Protein AF-A0A810L790-F1 (afdb_monomer_lite)

Foldseek 3Di:
DKAFAALVVVVVVVVVCVVVDVQWDWDDPDSGMIDTHGPPDALLVVVVVVCVVLVHPLLQDEDEDAELSCLSVQQNHNFREYAQPGDVNSVVSGPYYAYHPVCRVVRVVVVVVVVVVVPPDDDDRDPPPPPDDDDDPPDDCPPDDDDDDDDDDDDDDDDDDDDD

Radius of gyration: 26.08 Å; chains: 1; bounding box: 38×59×83 Å

InterPro domains:
  IPR006379 HAD-superfamily hydrolase, subfamily IIB [TIGR01484] (17-83)
  IPR023214 HAD superfamily [G3DSA:3.40.50.1000] (4-118)
  IPR036412 HAD-like superfamily [SSF56784] (9-99)

Organism: NCBI:txid390989

Sequence (164 aa):
MLVATSPAELTGLERRVSDIDRTVGLVRSEPTYLEVLPAGVDKGSALRHLADRCGVPLARVAAIGDNPNDVPLLRAAGLGAAVGDGDPAAQRAADVVVGPCGTAIAELVALLLAERSAGTVDPPVDDATATGGRPVDNATATGGRPVNGATASGGPAPGRPPRR

Secondary structure (DSSP, 8-state):
-EEE--HHHHHHHHHHHHHH-SSEEEEEEETTEEEEEETT-SHHHHHHHHHHHTT--GGG-EEEE-SGGGHHHHTTSSEEEE-TTS-HHHHTTSSEE-S-TTTHHHHHHHHHHHHHHTT-SPPPPPGGG--------------PPP--------------PPP-

pLDDT: mean 79.71, std 23.41, range [32.0, 98.56]

Structure (mmCIF, N/CA/C/O backbone):
data_AF-A0A810L790-F1
#
_entry.id   AF-A0A810L790-F1
#
loop_
_atom_site.group_PDB
_atom_site.id
_atom_site.type_symbol
_atom_site.label_atom_id
_atom_site.label_alt_id
_atom_site.label_comp_id
_atom_site.label_asym_id
_atom_site.label_entity_id
_atom_site.label_seq_id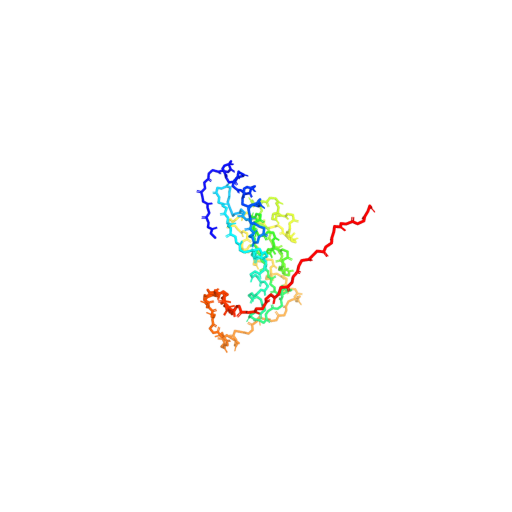
_atom_site.pdbx_PDB_ins_code
_atom_site.Cartn_x
_atom_site.Cartn_y
_atom_site.Cartn_z
_atom_site.occupancy
_atom_site.B_iso_or_equiv
_atom_site.auth_seq_id
_atom_site.auth_comp_id
_atom_site.auth_asym_id
_atom_site.auth_atom_id
_atom_site.pdbx_PDB_model_num
ATOM 1 N N . MET A 1 1 ? 8.859 -14.455 -7.878 1.00 87.94 1 MET A N 1
ATOM 2 C CA . MET A 1 1 ? 10.318 -14.551 -8.117 1.00 87.94 1 MET A CA 1
ATOM 3 C C . MET A 1 1 ? 10.921 -13.177 -7.896 1.00 87.94 1 MET A C 1
ATOM 5 O O . MET A 1 1 ? 10.323 -12.216 -8.354 1.00 87.94 1 MET A O 1
ATOM 9 N N . LEU A 1 2 ? 12.058 -13.079 -7.207 1.00 91.88 2 LEU A N 1
ATOM 10 C CA . LEU A 1 2 ? 12.795 -11.823 -7.034 1.00 91.88 2 LEU A CA 1
ATOM 11 C C . LEU A 1 2 ? 13.988 -11.794 -7.998 1.00 91.88 2 LEU A C 1
ATOM 13 O O . LEU A 1 2 ? 14.690 -12.797 -8.128 1.00 91.88 2 LEU A O 1
ATOM 17 N N . VAL A 1 3 ? 14.218 -10.656 -8.648 1.00 93.50 3 VAL A N 1
ATOM 18 C CA . VAL A 1 3 ? 15.399 -10.383 -9.474 1.00 93.50 3 VAL A CA 1
ATOM 19 C C . VAL A 1 3 ? 16.087 -9.135 -8.934 1.00 93.50 3 VAL A C 1
ATOM 21 O O . VAL A 1 3 ? 15.469 -8.077 -8.859 1.00 93.50 3 VAL A O 1
ATOM 24 N N . ALA A 1 4 ? 17.365 -9.260 -8.579 1.00 95.44 4 ALA A N 1
ATOM 25 C CA . ALA A 1 4 ? 18.190 -8.166 -8.079 1.00 95.44 4 ALA A CA 1
ATOM 26 C C . ALA A 1 4 ? 19.311 -7.858 -9.081 1.00 95.44 4 ALA A C 1
ATOM 28 O O . ALA A 1 4 ? 20.166 -8.712 -9.311 1.00 95.44 4 ALA A O 1
ATOM 29 N N . THR A 1 5 ? 19.295 -6.674 -9.700 1.00 93.69 5 THR A N 1
ATOM 30 C CA . THR A 1 5 ? 20.353 -6.209 -10.621 1.00 93.69 5 THR A CA 1
ATOM 31 C C . THR A 1 5 ? 20.286 -4.684 -10.813 1.00 93.69 5 THR A C 1
ATOM 33 O O . THR A 1 5 ? 19.580 -3.996 -10.074 1.00 93.69 5 THR A O 1
ATOM 36 N N . SER A 1 6 ? 21.025 -4.107 -11.767 1.00 94.06 6 SER A N 1
ATOM 37 C CA . SER A 1 6 ? 21.008 -2.655 -11.981 1.00 94.06 6 SER A CA 1
ATOM 38 C C . SER A 1 6 ? 19.630 -2.123 -12.437 1.00 94.06 6 SER A C 1
ATOM 40 O O . SER A 1 6 ? 18.897 -2.814 -13.156 1.00 94.06 6 SER A O 1
ATOM 42 N N . PRO A 1 7 ? 19.272 -0.860 -12.113 1.00 91.62 7 PRO A N 1
ATOM 43 C CA . PRO A 1 7 ? 17.988 -0.277 -12.519 1.00 91.62 7 PRO A CA 1
ATOM 44 C C . PRO A 1 7 ? 17.774 -0.258 -14.044 1.00 91.62 7 PRO A C 1
ATOM 46 O O . PRO A 1 7 ? 16.644 -0.411 -14.519 1.00 91.62 7 PRO A O 1
ATOM 49 N N . ALA A 1 8 ? 18.858 -0.108 -14.815 1.00 91.69 8 ALA A N 1
ATOM 50 C CA . ALA A 1 8 ? 18.839 -0.092 -16.277 1.00 91.69 8 ALA A CA 1
ATOM 51 C C . ALA A 1 8 ? 18.509 -1.475 -16.864 1.00 91.69 8 ALA A C 1
ATOM 53 O O . ALA A 1 8 ? 17.670 -1.584 -17.760 1.00 91.69 8 ALA A O 1
ATOM 54 N N . GLU A 1 9 ? 19.115 -2.537 -16.327 1.00 93.62 9 GLU A N 1
ATOM 55 C CA . GLU A 1 9 ? 18.816 -3.914 -16.731 1.00 93.62 9 GLU A CA 1
ATOM 56 C C . GLU A 1 9 ? 17.399 -4.321 -16.340 1.00 93.62 9 GLU A C 1
ATOM 58 O O . GLU A 1 9 ? 16.702 -4.912 -17.163 1.00 93.62 9 GLU A O 1
ATOM 63 N N . LEU A 1 10 ? 16.933 -3.949 -15.140 1.00 92.56 10 LEU A N 1
ATOM 64 C CA . LEU A 1 10 ? 15.550 -4.200 -14.730 1.00 92.56 10 LEU A CA 1
ATOM 65 C C . LEU A 1 10 ? 14.545 -3.501 -15.651 1.00 92.56 10 LEU A C 1
ATOM 67 O O . LEU A 1 10 ? 13.593 -4.136 -16.089 1.00 92.56 10 LEU A O 1
ATOM 71 N N . THR A 1 11 ? 14.815 -2.259 -16.059 1.00 90.38 11 THR A N 1
ATOM 72 C CA . THR A 1 11 ? 13.992 -1.542 -17.056 1.00 90.38 11 THR A CA 1
ATOM 73 C C . THR A 1 11 ? 13.948 -2.273 -18.408 1.00 90.38 11 THR A C 1
ATOM 75 O O . THR A 1 11 ? 12.949 -2.240 -19.131 1.00 90.38 11 THR A O 1
ATOM 78 N N . GLY A 1 12 ? 15.041 -2.945 -18.781 1.00 91.56 12 GLY A N 1
ATOM 79 C CA . GLY A 1 12 ? 15.090 -3.823 -19.949 1.00 91.56 12 GLY A CA 1
ATOM 80 C C . GLY A 1 12 ? 14.316 -5.130 -19.752 1.00 91.56 12 GLY A C 1
ATOM 81 O O . GLY A 1 12 ? 13.639 -5.585 -20.675 1.00 91.56 12 GLY A O 1
ATOM 82 N N . LEU A 1 13 ? 14.400 -5.721 -18.560 1.00 91.75 13 LEU A N 1
ATOM 83 C CA . LEU A 1 13 ? 13.735 -6.967 -18.196 1.00 91.75 13 LEU A CA 1
ATOM 84 C C . LEU A 1 13 ? 12.214 -6.801 -18.109 1.00 91.75 13 LEU A C 1
ATOM 86 O O . LEU A 1 13 ? 11.500 -7.637 -18.647 1.00 91.75 13 LEU A O 1
ATOM 90 N N . GLU A 1 14 ? 11.718 -5.711 -17.520 1.00 90.75 14 GLU A N 1
ATOM 91 C CA . GLU A 1 14 ? 10.283 -5.433 -17.369 1.00 90.75 14 GLU A CA 1
ATOM 92 C C . GLU A 1 14 ? 9.552 -5.418 -18.712 1.00 90.75 14 GLU A C 1
ATOM 94 O O . GLU A 1 14 ? 8.517 -6.071 -18.862 1.00 90.75 14 GLU A O 1
ATOM 99 N N . ARG A 1 15 ? 10.128 -4.747 -19.721 1.00 88.88 15 ARG A N 1
ATOM 100 C CA . ARG A 1 15 ? 9.605 -4.769 -21.096 1.00 88.88 15 ARG A CA 1
ATOM 101 C C . ARG A 1 15 ? 9.564 -6.194 -21.645 1.00 88.88 15 ARG A C 1
ATOM 103 O O . ARG A 1 15 ? 8.511 -6.664 -22.056 1.00 88.88 15 ARG A O 1
ATOM 110 N N . ARG A 1 16 ? 10.693 -6.908 -21.573 1.00 91.94 16 ARG A N 1
ATOM 111 C CA . ARG A 1 16 ? 10.819 -8.272 -22.113 1.00 91.94 16 ARG A CA 1
ATOM 112 C C . ARG A 1 16 ? 9.863 -9.265 -21.455 1.00 91.94 16 ARG A C 1
ATOM 114 O O . ARG A 1 16 ? 9.310 -10.101 -22.157 1.00 91.94 16 ARG A O 1
ATOM 121 N N . VAL A 1 17 ? 9.665 -9.190 -20.139 1.00 90.25 17 VAL A N 1
ATOM 122 C CA . VAL A 1 17 ? 8.713 -10.061 -19.434 1.00 90.25 17 VAL A CA 1
ATOM 123 C C . VAL A 1 17 ? 7.281 -9.712 -19.841 1.00 90.25 17 VAL A C 1
ATOM 125 O O . VAL A 1 17 ? 6.544 -10.618 -20.208 1.00 90.25 17 VAL A O 1
ATOM 128 N N . SER A 1 18 ? 6.925 -8.423 -19.902 1.00 86.06 18 SER A N 1
ATOM 129 C CA . SER A 1 18 ? 5.590 -7.961 -20.330 1.00 86.06 18 SER A CA 1
ATOM 130 C C . SER A 1 18 ? 5.224 -8.356 -21.771 1.00 86.06 18 SER A C 1
ATOM 132 O O . SER A 1 18 ? 4.043 -8.511 -22.094 1.00 86.06 18 SER A O 1
ATOM 134 N N . ASP A 1 19 ? 6.224 -8.509 -22.645 1.00 88.69 19 ASP A N 1
ATOM 135 C CA . ASP A 1 19 ? 6.046 -8.974 -24.025 1.00 88.69 19 ASP A CA 1
ATOM 136 C C . ASP A 1 19 ? 5.891 -10.503 -24.130 1.00 88.69 19 ASP A C 1
ATOM 138 O O . ASP A 1 19 ? 5.208 -10.983 -25.036 1.00 88.69 19 ASP A O 1
ATOM 142 N N . ILE A 1 20 ? 6.507 -11.265 -23.217 1.00 89.75 20 ILE A N 1
ATOM 143 C CA . ILE A 1 20 ? 6.508 -12.739 -23.212 1.00 89.75 20 ILE A CA 1
ATOM 144 C C . ILE A 1 20 ? 5.300 -13.306 -22.458 1.00 89.75 20 ILE A C 1
ATOM 146 O O . ILE A 1 20 ? 4.654 -14.230 -22.948 1.00 89.75 20 ILE A O 1
ATOM 150 N N . ASP A 1 21 ? 5.001 -12.774 -21.272 1.00 86.00 21 ASP A N 1
ATOM 151 C CA . ASP A 1 21 ? 3.967 -13.290 -20.381 1.00 86.00 21 ASP A CA 1
ATOM 152 C C . ASP A 1 21 ? 3.169 -12.143 -19.743 1.00 86.00 21 ASP A C 1
ATOM 154 O O . ASP A 1 21 ? 3.682 -11.333 -18.973 1.00 86.00 21 ASP A O 1
ATOM 158 N N . ARG A 1 22 ? 1.875 -12.088 -20.069 1.00 83.62 22 ARG A N 1
ATOM 159 C CA . ARG A 1 22 ? 0.919 -11.097 -19.546 1.00 83.62 22 ARG A CA 1
ATOM 160 C C . ARG A 1 22 ? 0.138 -11.608 -18.331 1.00 83.62 22 ARG A C 1
ATOM 162 O O . ARG A 1 22 ? -0.760 -10.921 -17.855 1.00 83.62 22 ARG A O 1
ATOM 169 N N . THR A 1 23 ? 0.451 -12.812 -17.850 1.00 88.19 23 THR A N 1
ATOM 170 C CA . THR A 1 23 ? -0.159 -13.440 -16.667 1.00 88.19 23 THR A CA 1
ATOM 171 C C . THR A 1 23 ? 0.636 -13.198 -15.382 1.00 88.19 23 THR A C 1
ATOM 173 O O . THR A 1 23 ? 0.232 -13.662 -14.315 1.00 88.19 23 THR A O 1
ATOM 176 N N . VAL A 1 24 ? 1.717 -12.411 -15.455 1.00 90.56 24 VAL A N 1
ATOM 177 C CA . VAL A 1 24 ? 2.509 -11.965 -14.303 1.00 90.56 24 VAL A CA 1
ATOM 178 C C . VAL A 1 24 ? 2.355 -10.465 -14.036 1.00 90.56 24 VAL A C 1
ATOM 180 O O . VAL A 1 24 ? 2.248 -9.654 -14.954 1.00 90.56 24 VAL A O 1
ATOM 183 N N . GLY A 1 25 ? 2.354 -10.096 -12.757 1.00 88.81 25 GLY A N 1
ATOM 184 C CA . GLY A 1 25 ? 2.544 -8.731 -12.279 1.00 88.81 25 GLY A CA 1
ATOM 185 C C . GLY A 1 25 ? 4.028 -8.438 -12.052 1.00 88.81 25 GLY A C 1
ATOM 186 O O . GLY A 1 25 ? 4.781 -9.311 -11.617 1.00 88.81 25 GLY A O 1
ATOM 187 N N . LEU A 1 26 ? 4.435 -7.202 -12.338 1.00 91.00 26 LEU A N 1
ATOM 188 C CA . LEU A 1 26 ? 5.799 -6.707 -12.160 1.00 91.00 26 LEU A CA 1
ATOM 189 C C . LEU A 1 26 ? 5.788 -5.556 -11.157 1.00 91.00 26 LEU A C 1
ATOM 191 O O . LEU A 1 26 ? 5.059 -4.583 -11.343 1.00 91.00 26 LEU A O 1
ATOM 195 N N . VAL A 1 27 ? 6.573 -5.684 -10.089 1.00 89.94 27 VAL A N 1
ATOM 196 C CA . VAL A 1 27 ? 6.554 -4.761 -8.949 1.00 89.94 27 VAL A CA 1
ATOM 197 C C . VAL A 1 27 ? 7.981 -4.391 -8.553 1.00 89.94 27 VAL A C 1
ATOM 199 O O . VAL A 1 27 ? 8.824 -5.264 -8.361 1.00 89.94 27 VAL A O 1
ATOM 202 N N . ARG A 1 28 ? 8.260 -3.093 -8.399 1.00 88.25 28 ARG A N 1
ATOM 203 C CA . ARG A 1 28 ? 9.507 -2.601 -7.796 1.00 88.25 28 ARG A CA 1
ATOM 204 C C . ARG A 1 28 ? 9.315 -2.440 -6.292 1.00 88.25 28 ARG A C 1
ATOM 206 O O . ARG A 1 28 ? 8.460 -1.664 -5.873 1.00 88.25 28 ARG A O 1
ATOM 213 N N . SER A 1 29 ? 10.105 -3.163 -5.507 1.00 86.06 29 SER A N 1
ATOM 214 C CA . SER A 1 29 ? 10.267 -2.933 -4.064 1.00 86.06 29 SER A CA 1
ATOM 215 C C . SER A 1 29 ? 11.443 -2.016 -3.746 1.00 86.06 29 SER A C 1
ATOM 217 O O . SER A 1 29 ? 11.385 -1.307 -2.757 1.00 86.06 29 SER A O 1
ATOM 219 N N . GLU A 1 30 ? 12.471 -2.010 -4.595 1.00 87.62 30 GLU A N 1
ATOM 220 C CA . GLU A 1 30 ? 13.662 -1.162 -4.486 1.00 87.62 30 GLU A CA 1
ATOM 221 C C . GLU A 1 30 ? 14.127 -0.751 -5.895 1.00 87.62 30 GLU A C 1
ATOM 223 O O . GLU A 1 30 ? 13.796 -1.434 -6.875 1.00 87.62 30 GLU A O 1
ATOM 228 N N . PRO A 1 31 ? 14.965 0.293 -6.055 1.00 86.56 31 PRO A N 1
ATOM 229 C CA . PRO A 1 31 ? 15.528 0.672 -7.355 1.00 86.56 31 PRO A CA 1
ATOM 230 C C . PRO A 1 31 ? 16.249 -0.477 -8.083 1.00 86.56 31 PRO A C 1
ATOM 232 O O . PRO A 1 31 ? 16.260 -0.524 -9.317 1.00 86.56 31 PRO A O 1
ATOM 235 N N . THR A 1 32 ? 16.829 -1.413 -7.327 1.00 92.62 32 THR A N 1
ATOM 236 C CA . THR A 1 32 ? 17.582 -2.579 -7.816 1.00 92.62 32 THR A CA 1
ATOM 237 C C . THR A 1 32 ? 16.818 -3.903 -7.753 1.00 92.62 32 THR A C 1
ATOM 239 O O . THR A 1 32 ? 17.360 -4.912 -8.208 1.00 92.62 32 THR A O 1
ATOM 242 N N . TYR A 1 33 ? 15.585 -3.934 -7.227 1.00 93.56 33 TYR A N 1
ATOM 243 C CA . TYR A 1 33 ? 14.786 -5.158 -7.073 1.00 93.56 33 TYR A CA 1
ATOM 244 C C . TYR A 1 33 ? 13.515 -5.132 -7.926 1.00 93.56 33 TYR A C 1
ATOM 246 O O . TYR A 1 33 ? 12.747 -4.170 -7.916 1.00 93.56 33 TYR A O 1
ATOM 254 N N . LEU A 1 34 ? 13.274 -6.236 -8.633 1.00 91.94 34 LEU A N 1
ATOM 255 C CA . LEU A 1 34 ? 12.047 -6.509 -9.373 1.00 91.94 34 LEU A CA 1
ATOM 256 C C . LEU A 1 34 ? 11.421 -7.811 -8.879 1.00 91.94 34 LEU A C 1
ATOM 258 O O . LEU A 1 34 ? 12.023 -8.884 -8.958 1.00 91.94 34 LEU A O 1
ATOM 262 N N . GLU A 1 35 ? 10.183 -7.720 -8.423 1.00 91.00 35 GLU A N 1
ATOM 263 C CA . GLU A 1 35 ? 9.344 -8.854 -8.075 1.00 91.00 35 GLU A CA 1
ATOM 264 C C . GLU A 1 35 ? 8.441 -9.217 -9.253 1.00 91.00 35 GLU A C 1
ATOM 266 O O . GLU A 1 35 ? 7.691 -8.391 -9.774 1.00 91.00 35 GLU A O 1
ATOM 271 N N . VAL A 1 36 ? 8.513 -10.483 -9.659 1.00 91.50 36 VAL A N 1
ATOM 272 C CA . VAL A 1 36 ? 7.604 -11.114 -10.618 1.00 91.50 36 VAL A CA 1
ATOM 273 C C . VAL A 1 36 ? 6.611 -11.960 -9.827 1.00 91.50 36 VAL A C 1
ATOM 275 O O . VAL A 1 36 ? 6.992 -12.968 -9.216 1.00 91.50 36 VAL A O 1
ATOM 278 N N . LEU A 1 37 ? 5.353 -11.535 -9.814 1.00 91.38 37 LEU A N 1
ATOM 279 C CA . LEU A 1 37 ? 4.238 -12.136 -9.076 1.00 91.38 37 LEU A CA 1
ATOM 280 C C . LEU A 1 37 ? 3.174 -12.646 -10.065 1.00 91.38 37 LEU A C 1
ATOM 282 O O . LEU A 1 37 ? 3.203 -12.251 -11.228 1.00 91.38 37 LEU A O 1
ATOM 286 N N . PRO A 1 38 ? 2.214 -13.498 -9.668 1.00 90.50 38 PRO A N 1
ATOM 287 C CA . PRO A 1 38 ? 1.034 -13.757 -10.496 1.00 90.50 38 PRO A CA 1
ATOM 288 C C . PRO A 1 38 ? 0.241 -12.461 -10.742 1.00 90.50 38 PRO A C 1
ATOM 290 O O . PRO A 1 38 ? 0.196 -11.582 -9.879 1.00 90.50 38 PRO A O 1
ATOM 293 N N . ALA A 1 39 ? -0.393 -12.319 -11.907 1.00 87.38 39 ALA A N 1
ATOM 294 C CA . ALA A 1 39 ? -1.208 -11.144 -12.212 1.00 87.38 39 ALA A CA 1
ATOM 295 C C . ALA A 1 39 ? -2.340 -10.959 -11.184 1.00 87.38 39 ALA A C 1
ATOM 297 O O . ALA A 1 39 ? -3.010 -11.913 -10.791 1.00 87.38 39 ALA A O 1
ATOM 298 N N . GLY A 1 40 ? -2.549 -9.712 -10.754 1.00 85.06 40 GLY A N 1
ATOM 299 C CA . GLY A 1 40 ? -3.530 -9.358 -9.722 1.00 85.06 40 GLY A CA 1
ATOM 300 C C . GLY A 1 40 ? -3.073 -9.585 -8.275 1.00 85.06 40 GLY A C 1
ATOM 301 O O . GLY A 1 40 ? -3.843 -9.284 -7.365 1.00 85.06 40 GLY A O 1
ATOM 302 N N . VAL A 1 41 ? -1.848 -10.078 -8.045 1.00 90.81 41 VAL A N 1
ATOM 303 C CA . VAL A 1 41 ? -1.260 -10.204 -6.702 1.00 90.81 41 VAL A CA 1
ATOM 304 C C . VAL A 1 41 ? -0.404 -8.978 -6.383 1.00 90.81 41 VAL A C 1
ATOM 306 O O . VAL A 1 41 ? 0.638 -8.750 -6.990 1.00 90.81 41 VAL A O 1
ATOM 309 N N . ASP A 1 42 ? -0.848 -8.211 -5.391 1.00 93.31 42 ASP A N 1
ATOM 310 C CA . ASP A 1 42 ? -0.151 -7.064 -4.795 1.00 93.31 42 ASP A CA 1
ATOM 311 C C . ASP A 1 42 ? -0.399 -6.973 -3.269 1.00 93.31 42 ASP A C 1
ATOM 313 O O . ASP A 1 42 ? -1.226 -7.710 -2.715 1.00 93.31 42 ASP A O 1
ATOM 317 N N . LYS A 1 43 ? 0.294 -6.058 -2.570 1.00 95.25 43 LYS A N 1
ATOM 318 C CA . LYS A 1 43 ? 0.147 -5.867 -1.111 1.00 95.25 43 LYS A CA 1
ATOM 319 C C . LYS A 1 43 ? -1.294 -5.514 -0.690 1.00 95.25 43 LYS A C 1
ATOM 321 O O . LYS A 1 43 ? -1.733 -5.922 0.382 1.00 95.25 43 LYS A O 1
ATOM 326 N N . GLY A 1 44 ? -2.060 -4.825 -1.538 1.00 96.81 44 GLY A N 1
ATOM 327 C CA . GLY A 1 44 ? -3.472 -4.515 -1.301 1.00 96.81 44 GLY A CA 1
ATOM 328 C C . GLY A 1 44 ? -4.376 -5.741 -1.425 1.00 96.81 44 GLY A C 1
ATOM 329 O O . GLY A 1 44 ? -5.253 -5.947 -0.593 1.00 96.81 44 GLY A O 1
ATOM 330 N N . SER A 1 45 ? -4.141 -6.604 -2.416 1.00 96.19 45 SER A N 1
ATOM 331 C CA . SER A 1 45 ? -4.829 -7.896 -2.555 1.00 96.19 45 SER A CA 1
ATOM 332 C C . SER A 1 45 ? -4.581 -8.801 -1.342 1.00 96.19 45 SER A C 1
ATOM 334 O O . SER A 1 45 ? -5.521 -9.414 -0.831 1.00 96.19 45 SER A O 1
ATOM 336 N N . ALA A 1 46 ? -3.349 -8.800 -0.819 1.00 96.19 46 ALA A N 1
ATOM 337 C CA . ALA A 1 46 ? -2.985 -9.520 0.394 1.00 96.19 46 ALA A CA 1
ATOM 338 C C . ALA A 1 46 ? -3.685 -8.941 1.634 1.00 96.19 46 ALA A C 1
ATOM 340 O O . ALA A 1 46 ? -4.186 -9.713 2.452 1.00 96.19 46 ALA A O 1
ATOM 341 N N . LEU A 1 47 ? -3.792 -7.608 1.747 1.00 97.88 47 LEU A N 1
ATOM 342 C CA . LEU A 1 47 ? -4.515 -6.957 2.842 1.00 97.88 47 LEU A CA 1
ATOM 343 C C . LEU A 1 47 ? -5.993 -7.357 2.867 1.00 97.88 47 LEU A C 1
ATOM 345 O O . LEU A 1 47 ? -6.486 -7.741 3.922 1.00 97.88 47 LEU A O 1
ATOM 349 N N . ARG A 1 48 ? -6.682 -7.322 1.717 1.00 97.75 48 ARG A N 1
ATOM 350 C CA . ARG A 1 48 ? -8.095 -7.742 1.611 1.00 97.75 48 ARG A CA 1
ATOM 351 C C . ARG A 1 48 ? -8.272 -9.190 2.058 1.00 97.75 48 ARG A C 1
ATOM 353 O O . ARG A 1 48 ? -9.079 -9.465 2.936 1.00 97.75 48 ARG A O 1
ATOM 360 N N . HIS A 1 49 ? -7.442 -10.092 1.535 1.00 97.19 49 HIS A N 1
ATOM 361 C CA . HIS A 1 49 ? -7.490 -11.507 1.900 1.00 97.19 49 HIS A CA 1
ATOM 362 C C . HIS A 1 49 ? -7.213 -11.757 3.395 1.00 97.19 49 HIS A C 1
ATOM 364 O O . HIS A 1 49 ? -7.835 -12.630 4.000 1.00 97.19 49 HIS A O 1
ATOM 370 N N . LEU A 1 50 ? -6.292 -11.004 4.007 1.00 97.50 50 LEU A N 1
ATOM 371 C CA . LEU A 1 50 ? -6.009 -11.098 5.440 1.00 97.50 50 LEU A CA 1
ATOM 372 C C . LEU A 1 50 ? -7.163 -10.539 6.286 1.00 97.50 50 LEU A C 1
ATOM 374 O O . LEU A 1 50 ? -7.577 -11.187 7.243 1.00 97.50 50 LEU A O 1
ATOM 378 N N . ALA A 1 51 ? -7.699 -9.376 5.915 1.00 97.25 51 ALA A N 1
ATOM 379 C CA . ALA A 1 51 ? -8.817 -8.726 6.591 1.00 97.25 51 ALA A CA 1
ATOM 380 C C . ALA A 1 51 ? -10.067 -9.626 6.603 1.00 97.25 51 ALA A C 1
ATOM 382 O O . ALA A 1 51 ? -10.618 -9.891 7.674 1.00 97.25 51 ALA A O 1
ATOM 383 N N . ASP A 1 52 ? -10.421 -10.204 5.448 1.00 97.12 52 ASP A N 1
ATOM 384 C CA . ASP A 1 52 ? -11.507 -11.182 5.306 1.00 97.12 52 ASP A CA 1
ATOM 385 C C . ASP A 1 52 ? -11.291 -12.407 6.212 1.00 97.12 52 ASP A C 1
ATOM 387 O O . ASP A 1 52 ? -12.204 -12.844 6.914 1.00 97.12 52 ASP A O 1
ATOM 391 N N . ARG A 1 53 ? -10.065 -12.952 6.243 1.00 97.31 53 ARG A N 1
ATOM 392 C CA . ARG A 1 53 ? -9.711 -14.112 7.082 1.00 97.31 53 ARG A CA 1
ATOM 393 C C . ARG A 1 53 ? -9.748 -13.831 8.582 1.00 97.31 53 ARG A C 1
ATOM 395 O O . ARG A 1 53 ? -9.996 -14.761 9.346 1.00 97.31 53 ARG A O 1
ATOM 402 N N . CYS A 1 54 ? -9.484 -12.596 8.995 1.00 96.50 54 CYS A N 1
ATOM 403 C CA . CYS A 1 54 ? -9.562 -12.166 10.390 1.00 96.50 54 CYS A CA 1
ATOM 404 C C . CYS A 1 54 ? -10.962 -11.652 10.779 1.00 96.50 54 CYS A C 1
ATOM 406 O O . CYS A 1 54 ? -11.168 -11.281 11.931 1.00 96.50 54 CYS A O 1
ATOM 408 N N . GLY A 1 55 ? -11.920 -11.593 9.843 1.00 96.62 55 GLY A N 1
ATOM 409 C CA . GLY A 1 55 ? -13.250 -11.026 10.087 1.00 96.62 55 GLY A CA 1
ATOM 410 C C . GLY A 1 55 ? -13.245 -9.514 10.348 1.00 96.62 55 GLY A C 1
ATOM 411 O O . GLY A 1 55 ? -14.182 -8.993 10.954 1.00 96.62 55 GLY A O 1
ATOM 412 N N . VAL A 1 56 ? -12.199 -8.802 9.917 1.00 96.81 56 VAL A N 1
ATOM 413 C CA . VAL A 1 56 ? -12.015 -7.366 10.166 1.00 96.81 56 VAL A CA 1
ATOM 414 C C . VAL A 1 56 ? -12.406 -6.579 8.913 1.00 96.81 56 VAL A C 1
ATOM 416 O O . VAL A 1 56 ? -11.764 -6.744 7.878 1.00 96.81 56 VAL A O 1
ATOM 419 N N . PRO A 1 57 ? -13.416 -5.690 8.960 1.00 96.56 57 PRO A N 1
ATOM 420 C CA . PRO A 1 57 ? -13.723 -4.814 7.833 1.00 96.56 57 PRO A CA 1
ATOM 421 C C . PRO A 1 57 ? -12.533 -3.906 7.507 1.00 96.56 57 PRO A C 1
ATOM 423 O O . PRO A 1 57 ? -11.953 -3.321 8.419 1.00 96.56 57 PRO A O 1
ATOM 426 N N . LEU A 1 58 ? -12.224 -3.701 6.223 1.00 97.00 58 LEU A N 1
ATOM 427 C CA . LEU A 1 58 ? -11.124 -2.819 5.789 1.00 97.00 58 LEU A CA 1
ATOM 428 C C . LEU A 1 58 ? -11.230 -1.397 6.362 1.00 97.00 58 LEU A C 1
ATOM 430 O O . LEU A 1 58 ? -10.216 -0.809 6.711 1.00 97.00 58 LEU A O 1
ATOM 434 N N . ALA A 1 59 ? -12.449 -0.888 6.571 1.00 95.88 59 ALA A N 1
ATOM 435 C CA . ALA A 1 59 ? -12.709 0.392 7.239 1.00 95.88 59 ALA A CA 1
ATOM 436 C C . ALA A 1 59 ? -12.172 0.484 8.689 1.00 95.88 59 ALA A C 1
ATOM 438 O O . ALA A 1 59 ? -12.093 1.575 9.240 1.00 95.88 59 ALA A O 1
ATOM 439 N N . ARG A 1 60 ? -11.812 -0.646 9.316 1.00 94.75 60 ARG A N 1
ATOM 440 C CA . ARG A 1 60 ? -11.166 -0.738 10.639 1.00 94.75 60 ARG A CA 1
ATOM 441 C C . ARG A 1 60 ? -9.673 -1.095 10.552 1.00 94.75 60 ARG A C 1
ATOM 443 O O . ARG A 1 60 ? -9.065 -1.440 11.562 1.00 94.75 60 ARG A O 1
ATOM 450 N N . VAL A 1 61 ? -9.084 -1.036 9.359 1.00 96.88 61 VAL A N 1
ATOM 451 C CA . VAL A 1 61 ? -7.671 -1.331 9.102 1.00 96.88 61 VAL A CA 1
ATOM 452 C C . VAL A 1 61 ? -6.948 -0.037 8.751 1.00 96.88 61 VAL A C 1
ATOM 454 O O . VAL A 1 61 ? -7.307 0.626 7.779 1.00 96.88 61 VAL A O 1
ATOM 457 N N . ALA A 1 62 ? -5.902 0.286 9.510 1.00 97.38 62 ALA A N 1
ATOM 458 C CA . ALA A 1 62 ? -4.906 1.275 9.119 1.00 97.38 62 ALA A CA 1
ATOM 459 C C . ALA A 1 62 ? -3.709 0.562 8.474 1.00 97.38 62 ALA A C 1
ATOM 461 O O . ALA A 1 62 ? -3.288 -0.495 8.950 1.00 97.38 62 ALA A O 1
ATOM 462 N N . ALA A 1 63 ? -3.152 1.136 7.411 1.00 98.12 63 ALA A N 1
ATOM 463 C CA . ALA A 1 63 ? -1.931 0.653 6.774 1.00 98.12 63 ALA A CA 1
ATOM 464 C C . ALA A 1 63 ? -0.934 1.795 6.584 1.00 98.12 63 ALA A C 1
ATOM 466 O O . ALA A 1 63 ? -1.320 2.949 6.410 1.00 98.12 63 ALA A O 1
ATOM 467 N N . ILE A 1 64 ? 0.353 1.457 6.592 1.00 98.44 64 ILE A N 1
ATOM 468 C CA . ILE A 1 64 ? 1.448 2.402 6.394 1.00 98.44 64 ILE A CA 1
ATOM 469 C C . ILE A 1 64 ? 2.443 1.848 5.378 1.00 98.44 64 ILE A C 1
ATOM 471 O O . ILE A 1 64 ? 2.663 0.637 5.329 1.00 98.44 64 ILE A O 1
ATOM 475 N N . GLY A 1 65 ? 3.018 2.729 4.564 1.00 97.38 65 GLY A N 1
ATOM 476 C CA . GLY A 1 65 ? 3.974 2.361 3.527 1.00 97.38 65 GLY A CA 1
ATOM 477 C C . GLY A 1 65 ? 4.788 3.549 3.033 1.00 97.38 65 GLY A C 1
ATOM 478 O O . GLY A 1 65 ? 4.438 4.710 3.258 1.00 97.38 65 GLY A O 1
ATOM 479 N N . ASP A 1 66 ? 5.890 3.244 2.366 1.00 97.19 66 ASP A N 1
ATOM 480 C CA . ASP A 1 66 ? 6.885 4.210 1.908 1.00 97.19 66 ASP A CA 1
ATOM 481 C C . ASP A 1 66 ? 7.209 4.061 0.417 1.00 97.19 66 ASP A C 1
ATOM 483 O O . ASP A 1 66 ? 7.709 5.005 -0.184 1.00 97.19 66 ASP A O 1
ATOM 487 N N . ASN A 1 67 ? 6.888 2.924 -0.207 1.00 94.75 67 ASN A N 1
ATOM 488 C CA . ASN A 1 67 ? 7.336 2.595 -1.556 1.00 94.75 67 ASN A CA 1
ATOM 489 C C . ASN A 1 67 ? 6.195 2.533 -2.591 1.00 94.75 67 ASN A C 1
ATOM 491 O O . ASN A 1 67 ? 5.021 2.372 -2.245 1.00 94.75 67 ASN A O 1
ATOM 495 N N . PRO A 1 68 ? 6.500 2.588 -3.906 1.00 92.38 68 PRO A N 1
ATOM 496 C CA . PRO A 1 68 ? 5.488 2.467 -4.961 1.00 92.38 68 PRO A CA 1
ATOM 497 C C . PRO A 1 68 ? 4.658 1.175 -4.888 1.00 92.38 68 PRO A C 1
ATOM 499 O O . PRO A 1 68 ? 3.493 1.168 -5.290 1.00 92.38 68 PRO A O 1
ATOM 502 N N . ASN A 1 69 ? 5.225 0.087 -4.351 1.00 93.12 69 ASN A N 1
ATOM 503 C CA . ASN A 1 69 ? 4.514 -1.178 -4.151 1.00 93.12 69 ASN A CA 1
ATOM 504 C C . ASN A 1 69 ? 3.500 -1.156 -2.990 1.00 93.12 69 ASN A C 1
ATOM 506 O O . ASN A 1 69 ? 2.670 -2.062 -2.911 1.00 93.12 69 ASN A O 1
ATOM 510 N N . ASP A 1 70 ? 3.519 -0.128 -2.135 1.00 96.69 70 ASP A N 1
ATOM 511 C CA . ASP A 1 70 ? 2.517 0.106 -1.090 1.00 96.69 70 ASP A CA 1
ATOM 512 C C . ASP A 1 70 ? 1.292 0.870 -1.597 1.00 96.69 70 ASP A C 1
ATOM 514 O O . ASP A 1 70 ? 0.255 0.857 -0.944 1.00 96.69 70 ASP A O 1
ATOM 518 N N . VAL A 1 71 ? 1.329 1.484 -2.783 1.00 97.12 71 VAL A N 1
ATOM 519 C CA . VAL A 1 71 ? 0.171 2.216 -3.337 1.00 97.12 71 VAL A CA 1
ATOM 520 C C . VAL A 1 71 ? -1.133 1.385 -3.347 1.00 97.12 71 VAL A C 1
ATOM 522 O O . VAL A 1 71 ? -2.178 1.932 -2.983 1.00 97.12 71 VAL A O 1
ATOM 525 N N . PRO A 1 72 ? -1.137 0.079 -3.696 1.00 97.06 72 PRO A N 1
ATOM 526 C CA . PRO A 1 72 ? -2.329 -0.765 -3.578 1.00 97.06 72 PRO A CA 1
ATOM 527 C C . PRO A 1 72 ? -2.731 -1.086 -2.130 1.00 97.06 72 PRO A C 1
ATOM 529 O O . PRO A 1 72 ? -3.914 -1.300 -1.877 1.00 97.06 72 PRO A O 1
ATOM 532 N N . LEU A 1 73 ? -1.768 -1.133 -1.201 1.00 98.25 73 LEU A N 1
ATOM 533 C CA . LEU A 1 73 ? -1.982 -1.364 0.232 1.00 98.25 73 LEU A CA 1
ATOM 534 C C . LEU A 1 73 ? -2.670 -0.155 0.876 1.00 98.25 73 LEU A C 1
ATOM 536 O O . LEU A 1 73 ? -3.724 -0.305 1.489 1.00 98.25 73 LEU A O 1
ATOM 540 N N . LEU A 1 74 ? -2.106 1.037 0.665 1.00 98.56 74 LEU A N 1
ATOM 541 C CA . LEU A 1 74 ? -2.602 2.309 1.195 1.00 98.56 74 LEU A CA 1
ATOM 542 C C . LEU A 1 74 ? -4.048 2.569 0.757 1.00 98.56 74 LEU A C 1
ATOM 544 O O . LEU A 1 74 ? -4.899 2.845 1.590 1.00 98.56 74 LEU A O 1
ATOM 548 N N . ARG A 1 75 ? -4.352 2.352 -0.530 1.00 98.25 75 ARG A N 1
ATOM 549 C CA . ARG A 1 75 ? -5.707 2.497 -1.097 1.00 98.25 75 ARG A CA 1
ATOM 550 C C . ARG A 1 75 ? -6.707 1.411 -0.689 1.00 98.25 75 ARG A C 1
ATOM 552 O O . ARG A 1 75 ? -7.882 1.524 -1.031 1.00 98.25 75 ARG A O 1
ATOM 559 N N . ALA A 1 76 ? -6.253 0.310 -0.091 1.00 97.88 76 ALA A N 1
ATOM 560 C CA . ALA A 1 76 ? -7.121 -0.793 0.325 1.00 97.88 76 ALA A CA 1
ATOM 561 C C . ALA A 1 76 ? -7.518 -0.713 1.805 1.00 97.88 76 ALA A C 1
ATOM 563 O O . ALA A 1 76 ? -8.515 -1.323 2.188 1.00 97.88 76 ALA A O 1
ATOM 564 N N . ALA A 1 77 ? -6.741 -0.000 2.620 1.00 98.25 77 ALA A N 1
ATOM 565 C CA . ALA A 1 77 ? -7.027 0.245 4.025 1.00 98.25 77 ALA A CA 1
ATOM 566 C C . ALA A 1 77 ? -8.166 1.267 4.204 1.00 98.25 77 ALA A C 1
ATOM 568 O O . ALA A 1 77 ? -8.490 2.024 3.293 1.00 98.25 77 ALA A O 1
ATOM 569 N N . GLY A 1 78 ? -8.771 1.290 5.392 1.00 97.12 78 GLY A N 1
ATOM 570 C CA . GLY A 1 78 ? -9.703 2.341 5.812 1.00 97.12 78 GLY A CA 1
ATOM 571 C C . GLY A 1 78 ? -8.998 3.644 6.189 1.00 97.12 78 GLY A C 1
ATOM 572 O O . GLY A 1 78 ? -9.625 4.698 6.162 1.00 97.12 78 GLY A O 1
ATOM 573 N N . LEU A 1 79 ? -7.705 3.555 6.517 1.00 97.75 79 LEU A N 1
ATOM 574 C CA . LEU A 1 79 ? -6.780 4.678 6.630 1.00 97.75 79 LEU A CA 1
ATOM 575 C C . LEU A 1 79 ? -5.423 4.271 6.035 1.00 97.75 79 LEU A C 1
ATOM 577 O O . LEU A 1 79 ? -4.737 3.405 6.585 1.00 97.75 79 LEU A O 1
ATOM 581 N N . GLY A 1 80 ? -5.026 4.892 4.929 1.00 98.31 80 GLY A N 1
ATOM 582 C CA . GLY A 1 80 ? -3.686 4.784 4.361 1.00 98.31 80 GLY A CA 1
ATOM 583 C C . GLY A 1 80 ? -2.788 5.921 4.846 1.00 98.31 80 GLY A C 1
ATOM 584 O O . GLY A 1 80 ? -3.118 7.091 4.666 1.00 98.31 80 GLY A O 1
ATOM 585 N N . ALA A 1 81 ? -1.627 5.592 5.412 1.00 98.56 81 ALA A N 1
ATOM 586 C CA . ALA A 1 81 ? -0.609 6.551 5.834 1.00 98.56 81 ALA A CA 1
ATOM 587 C C . ALA A 1 81 ? 0.688 6.391 5.025 1.00 98.56 81 ALA A C 1
ATOM 589 O O . ALA A 1 81 ? 1.230 5.294 4.917 1.00 98.56 81 ALA A O 1
ATOM 590 N N . ALA A 1 82 ? 1.227 7.482 4.487 1.00 98.56 82 ALA A N 1
ATOM 591 C CA . ALA A 1 82 ? 2.528 7.470 3.826 1.00 98.56 82 ALA A CA 1
ATOM 592 C C . ALA A 1 82 ? 3.626 8.023 4.735 1.00 98.56 82 ALA A C 1
ATOM 594 O O . ALA A 1 82 ? 3.420 8.996 5.460 1.00 98.56 82 ALA A O 1
ATOM 595 N N . VAL A 1 83 ? 4.811 7.424 4.652 1.00 98.31 83 VAL A N 1
ATOM 596 C CA . VAL A 1 83 ? 6.011 7.908 5.343 1.00 98.31 83 VAL A CA 1
ATOM 597 C C . VAL A 1 83 ? 6.526 9.203 4.684 1.00 98.31 83 VAL A C 1
ATOM 599 O O . VAL A 1 83 ? 6.599 9.310 3.455 1.00 98.31 83 VAL A O 1
ATOM 602 N N . GLY A 1 84 ? 6.883 10.205 5.494 1.00 97.44 84 GLY A N 1
ATOM 603 C CA . GLY A 1 84 ? 7.194 11.565 5.031 1.00 97.44 84 GLY A CA 1
ATOM 604 C C . GLY A 1 84 ? 8.472 11.716 4.196 1.00 97.44 84 GLY A C 1
ATOM 605 O O . GLY A 1 84 ? 8.563 12.641 3.390 1.00 97.44 84 GLY A O 1
ATOM 606 N N . ASP A 1 85 ? 9.429 10.798 4.338 1.00 96.56 85 ASP A N 1
ATOM 607 C CA . ASP A 1 85 ? 10.631 10.677 3.499 1.00 96.56 85 ASP A CA 1
ATOM 608 C C . ASP A 1 85 ? 10.547 9.534 2.460 1.00 96.56 85 ASP A C 1
ATOM 610 O O . ASP A 1 85 ? 11.529 9.252 1.776 1.00 96.56 85 ASP A O 1
ATOM 614 N N . GLY A 1 86 ? 9.368 8.916 2.306 1.00 94.94 86 GLY A N 1
ATOM 615 C CA . GLY A 1 86 ? 9.082 7.884 1.303 1.00 94.94 86 GLY A CA 1
ATOM 616 C C . GLY A 1 86 ? 8.807 8.414 -0.114 1.00 94.94 86 GLY A C 1
ATOM 617 O O . GLY A 1 86 ? 8.834 9.614 -0.392 1.00 94.94 86 GLY A O 1
ATOM 618 N N . ASP A 1 87 ? 8.509 7.494 -1.033 1.00 95.88 87 ASP A N 1
ATOM 619 C CA . ASP A 1 87 ? 8.268 7.782 -2.445 1.00 95.88 87 ASP A CA 1
ATOM 620 C C . ASP A 1 87 ? 7.025 8.680 -2.651 1.00 95.88 87 ASP A C 1
ATOM 622 O O . ASP A 1 87 ? 5.940 8.402 -2.119 1.00 95.88 87 ASP A O 1
ATOM 626 N N . PRO A 1 88 ? 7.112 9.728 -3.496 1.00 97.00 88 PRO A N 1
ATOM 627 C CA . PRO A 1 88 ? 5.987 10.617 -3.779 1.00 97.00 88 PRO A CA 1
ATOM 628 C C . PRO A 1 88 ? 4.717 9.923 -4.310 1.00 97.00 88 PRO A C 1
ATOM 630 O O . PRO A 1 88 ? 3.629 10.495 -4.235 1.00 97.00 88 PRO A O 1
ATOM 633 N N . ALA A 1 89 ? 4.813 8.727 -4.899 1.00 96.44 89 ALA A N 1
ATOM 634 C CA . ALA A 1 89 ? 3.665 7.928 -5.322 1.00 96.44 89 ALA A CA 1
ATOM 635 C C . ALA A 1 89 ? 2.899 7.329 -4.137 1.00 96.44 89 ALA A C 1
ATOM 637 O O . ALA A 1 89 ? 1.669 7.332 -4.183 1.00 96.44 89 ALA A O 1
ATOM 638 N N . ALA A 1 90 ? 3.596 6.885 -3.084 1.00 97.56 90 ALA A N 1
ATOM 639 C CA . ALA A 1 90 ? 2.973 6.453 -1.833 1.00 97.56 90 ALA A CA 1
ATOM 640 C C . ALA A 1 90 ? 2.276 7.642 -1.152 1.00 97.56 90 ALA A C 1
ATOM 642 O O . ALA A 1 90 ? 1.091 7.564 -0.836 1.00 97.56 90 ALA A O 1
ATOM 643 N N . GLN A 1 91 ? 2.960 8.789 -1.058 1.00 98.19 91 GLN A N 1
ATOM 644 C CA . GLN A 1 91 ? 2.408 10.022 -0.474 1.00 98.19 91 GLN A CA 1
ATOM 645 C C . GLN A 1 91 ? 1.136 10.517 -1.173 1.00 98.19 91 GLN A C 1
ATOM 647 O O . GLN A 1 91 ? 0.185 10.912 -0.510 1.00 98.19 91 GLN A O 1
ATOM 652 N N . ARG A 1 92 ? 1.069 10.442 -2.510 1.00 98.31 92 ARG A N 1
ATOM 653 C CA . ARG A 1 92 ? -0.145 10.785 -3.282 1.00 98.31 92 ARG A CA 1
ATOM 654 C C . ARG A 1 92 ? -1.269 9.743 -3.204 1.00 98.31 92 ARG A C 1
ATOM 656 O O . ARG A 1 92 ? -2.337 9.980 -3.765 1.00 98.31 92 ARG A O 1
ATOM 663 N N . ALA A 1 93 ? -1.016 8.570 -2.629 1.00 98.00 93 ALA A N 1
ATOM 664 C CA . ALA A 1 93 ? -1.980 7.475 -2.529 1.00 98.00 93 ALA A CA 1
ATOM 665 C C . ALA A 1 93 ? -2.542 7.275 -1.114 1.00 98.00 93 ALA A C 1
ATOM 667 O O . ALA A 1 93 ? -3.498 6.517 -0.972 1.00 98.00 93 ALA A O 1
ATOM 668 N N . ALA A 1 94 ? -1.944 7.920 -0.112 1.00 98.31 94 ALA A N 1
ATOM 669 C CA . ALA A 1 94 ? -2.368 7.904 1.280 1.00 98.31 94 ALA A CA 1
ATOM 670 C C . ALA A 1 94 ? -3.378 9.020 1.594 1.00 98.31 94 ALA A C 1
ATOM 672 O O . ALA A 1 94 ? -3.405 10.056 0.928 1.00 98.31 94 ALA A O 1
ATOM 673 N N . ASP A 1 95 ? -4.162 8.815 2.651 1.00 98.44 95 ASP A N 1
ATOM 674 C CA . ASP A 1 95 ? -5.064 9.816 3.227 1.00 98.44 95 ASP A CA 1
ATOM 675 C C . ASP A 1 95 ? -4.294 10.824 4.095 1.00 98.44 95 ASP A C 1
ATOM 677 O O . ASP A 1 95 ? -4.645 12.003 4.160 1.00 98.44 95 ASP A O 1
ATOM 681 N N . VAL A 1 96 ? -3.218 10.362 4.744 1.00 98.00 96 VAL A N 1
ATOM 682 C CA . VAL A 1 96 ? -2.325 11.172 5.583 1.00 98.00 96 VAL A CA 1
ATOM 683 C C . VAL A 1 96 ? -0.856 10.903 5.261 1.00 98.00 96 VAL A C 1
ATOM 685 O O . VAL A 1 96 ? -0.462 9.782 4.941 1.00 98.00 96 VAL A O 1
ATOM 688 N N . VAL A 1 97 ? -0.020 11.932 5.394 1.00 98.31 97 VAL A N 1
ATOM 689 C CA . VAL A 1 97 ? 1.443 11.795 5.395 1.00 98.31 97 VAL A CA 1
ATOM 690 C C . VAL A 1 97 ? 1.919 12.044 6.821 1.00 98.31 97 VAL A C 1
ATOM 692 O O . VAL A 1 97 ? 1.602 13.084 7.396 1.00 98.31 97 VAL A O 1
ATOM 695 N N . VAL A 1 98 ? 2.638 11.081 7.392 1.00 97.94 98 VAL A N 1
ATOM 696 C CA . VAL A 1 98 ? 3.253 11.182 8.727 1.00 97.94 98 VAL A CA 1
ATOM 697 C C . VAL A 1 98 ? 4.733 11.561 8.599 1.00 97.94 98 VAL A C 1
ATOM 699 O O . VAL A 1 98 ? 5.239 11.766 7.495 1.00 97.94 98 VAL A O 1
ATOM 702 N N . GLY A 1 99 ? 5.444 11.676 9.718 1.00 97.44 99 GLY A N 1
ATOM 703 C CA . GLY A 1 99 ? 6.871 11.973 9.759 1.00 97.44 99 GLY A CA 1
ATOM 704 C C . GLY A 1 99 ? 7.771 10.940 9.058 1.00 97.44 99 GLY A C 1
ATOM 705 O O . GLY A 1 99 ? 7.298 9.973 8.452 1.00 97.44 99 GLY A O 1
ATOM 706 N N . PRO A 1 100 ? 9.098 11.148 9.117 1.00 97.69 100 PRO A N 1
ATOM 707 C CA . PRO A 1 100 ? 10.071 10.274 8.468 1.00 97.69 100 PRO A CA 1
ATOM 708 C C . PRO A 1 100 ? 10.074 8.863 9.068 1.00 97.69 100 PRO A C 1
ATOM 710 O O . PRO A 1 100 ? 9.596 8.647 10.185 1.00 97.69 100 PRO A O 1
ATOM 713 N N . CYS A 1 101 ? 10.669 7.903 8.360 1.00 95.19 101 CYS A N 1
ATOM 714 C CA . CYS A 1 101 ? 10.663 6.472 8.693 1.00 95.19 101 CYS A CA 1
ATOM 715 C C . CYS A 1 101 ? 10.981 6.159 10.173 1.00 95.19 101 CYS A C 1
ATOM 717 O O . CYS A 1 101 ? 10.337 5.308 10.787 1.00 95.19 101 CYS A O 1
ATOM 719 N N . GLY A 1 102 ? 11.904 6.907 10.792 1.00 95.69 102 GLY A N 1
ATOM 720 C CA . GLY A 1 102 ? 12.273 6.744 12.205 1.00 95.69 102 GLY A CA 1
ATOM 721 C C . GLY A 1 102 ? 11.187 7.094 13.238 1.00 95.69 102 GLY A C 1
ATOM 722 O O . GLY A 1 102 ? 11.310 6.683 14.390 1.00 95.69 102 GLY A O 1
ATOM 723 N N . THR A 1 103 ? 10.136 7.836 12.867 1.00 96.75 103 THR A N 1
ATOM 724 C CA . THR A 1 103 ? 9.034 8.246 13.769 1.00 96.75 103 THR A CA 1
ATOM 725 C C . THR A 1 103 ? 7.639 7.889 13.253 1.00 96.75 103 THR A C 1
ATOM 727 O O . THR A 1 103 ? 6.708 7.809 14.055 1.00 96.75 103 THR A O 1
ATOM 730 N N . ALA A 1 104 ? 7.495 7.630 11.950 1.00 97.38 104 ALA A N 1
ATOM 731 C CA . ALA A 1 104 ? 6.232 7.431 11.237 1.00 97.38 104 ALA A CA 1
ATOM 732 C C . ALA A 1 104 ? 5.229 6.492 11.940 1.00 97.38 104 ALA A C 1
ATOM 734 O O . ALA A 1 104 ? 4.054 6.824 12.090 1.00 97.38 104 ALA A O 1
ATOM 735 N N . ILE A 1 105 ? 5.698 5.335 12.425 1.00 97.38 105 ILE A N 1
ATOM 736 C CA . ILE A 1 105 ? 4.862 4.344 13.126 1.00 97.38 105 ILE A CA 1
ATOM 737 C C . ILE A 1 105 ? 4.307 4.899 14.443 1.00 97.38 105 ILE A C 1
ATOM 739 O O . ILE A 1 105 ? 3.121 4.745 14.731 1.00 97.38 105 ILE A O 1
ATOM 743 N N . ALA A 1 106 ? 5.154 5.544 15.249 1.00 97.62 106 ALA A N 1
ATOM 744 C CA . ALA A 1 106 ? 4.754 6.080 16.548 1.00 97.62 106 ALA A CA 1
ATOM 745 C C . ALA A 1 106 ? 3.753 7.234 16.393 1.00 97.62 106 ALA A C 1
ATOM 747 O O . ALA A 1 106 ? 2.804 7.340 17.168 1.00 97.62 106 ALA A O 1
ATOM 748 N N . GLU A 1 107 ? 3.938 8.060 15.363 1.00 97.56 107 GLU A N 1
ATOM 749 C CA . GLU A 1 107 ? 3.041 9.163 15.026 1.00 97.56 107 GLU A CA 1
ATOM 750 C C . GLU A 1 107 ? 1.674 8.666 14.538 1.00 97.56 107 GLU A C 1
ATOM 752 O O . GLU A 1 107 ? 0.651 9.106 15.060 1.00 97.56 107 GLU A O 1
ATOM 757 N N . LEU A 1 108 ? 1.633 7.678 13.634 1.00 97.19 108 LEU A N 1
ATOM 758 C CA . LEU A 1 108 ? 0.377 7.058 13.198 1.00 97.19 108 LEU A CA 1
ATOM 759 C C . LEU A 1 108 ? -0.396 6.433 14.371 1.00 97.19 108 LEU A C 1
ATOM 761 O O . LEU A 1 108 ? -1.606 6.619 14.490 1.00 97.19 108 LEU A O 1
ATOM 765 N N . VAL A 1 109 ? 0.295 5.726 15.271 1.00 96.88 109 VAL A N 1
ATOM 766 C CA . VAL A 1 109 ? -0.330 5.163 16.479 1.00 96.88 109 VAL A CA 1
ATOM 767 C C . VAL A 1 109 ? -0.855 6.271 17.399 1.00 96.88 109 VAL A C 1
ATOM 769 O O . VAL A 1 109 ? -1.956 6.139 17.934 1.00 96.88 109 VAL A O 1
ATOM 772 N N . ALA A 1 110 ? -0.126 7.379 17.561 1.00 96.19 110 ALA A N 1
ATOM 773 C CA . ALA A 1 110 ? -0.580 8.515 18.362 1.00 96.19 110 ALA A CA 1
ATOM 774 C C . ALA A 1 110 ? -1.842 9.181 17.778 1.00 96.19 110 ALA A C 1
ATOM 776 O O . ALA A 1 110 ? -2.769 9.471 18.537 1.00 96.19 110 ALA A O 1
ATOM 777 N N . LEU A 1 111 ? -1.914 9.357 16.451 1.00 93.19 111 LEU A N 1
ATOM 778 C CA . LEU A 1 111 ? -3.105 9.860 15.752 1.00 93.19 111 LEU A CA 1
ATOM 779 C C . LEU A 1 111 ? -4.321 8.955 16.008 1.00 93.19 111 LEU A C 1
ATOM 781 O O . LEU A 1 111 ? -5.352 9.422 16.492 1.00 93.19 111 LEU A O 1
ATOM 785 N N . LEU A 1 112 ? -4.172 7.644 15.791 1.00 93.88 112 LEU A N 1
ATOM 786 C CA . LEU A 1 112 ? -5.239 6.663 16.020 1.00 93.88 112 LEU A CA 1
ATOM 787 C C . LEU A 1 112 ? -5.723 6.651 17.482 1.00 93.88 112 LEU A C 1
ATOM 789 O O . LEU A 1 112 ? -6.922 6.567 17.744 1.00 93.88 112 LEU A O 1
ATOM 793 N N . LEU A 1 113 ? -4.818 6.759 18.460 1.00 93.00 113 LEU A N 1
ATOM 794 C CA . LEU A 1 113 ? -5.186 6.814 19.881 1.00 93.00 113 LEU A CA 1
ATOM 795 C C . LEU A 1 113 ? -5.911 8.116 20.260 1.00 93.00 113 LEU A C 1
ATOM 797 O O . LEU A 1 113 ? -6.812 8.085 21.107 1.00 93.00 113 LEU A O 1
ATOM 801 N N . ALA A 1 114 ? -5.565 9.240 19.628 1.00 89.75 114 ALA A N 1
ATOM 802 C CA . ALA A 1 114 ? -6.266 10.507 19.810 1.00 89.75 114 ALA A CA 1
ATOM 803 C C . ALA A 1 114 ? -7.706 10.434 19.268 1.00 89.75 114 ALA A C 1
ATOM 805 O O . ALA A 1 114 ? -8.642 10.798 19.980 1.00 89.75 114 ALA A O 1
ATOM 806 N N . GLU A 1 115 ? -7.907 9.875 18.070 1.00 82.00 115 GLU A N 1
ATOM 807 C CA . GLU A 1 115 ? -9.242 9.668 17.488 1.00 82.00 115 GLU A CA 1
ATOM 808 C C . GLU A 1 115 ? -10.105 8.707 18.319 1.00 82.00 115 GLU A C 1
ATOM 810 O O . GLU A 1 115 ? -11.263 9.009 18.618 1.00 82.00 115 GLU A O 1
ATOM 815 N N . ARG A 1 116 ? -9.532 7.596 18.807 1.00 79.06 116 ARG A N 1
ATOM 816 C CA . ARG A 1 116 ? -10.232 6.694 19.744 1.00 79.06 116 ARG A CA 1
ATOM 817 C C . ARG A 1 116 ? -10.692 7.415 21.009 1.00 79.06 116 ARG A C 1
ATOM 819 O O . ARG A 1 116 ? -11.788 7.151 21.496 1.00 79.06 116 ARG A O 1
ATOM 826 N N . SER A 1 117 ? -9.882 8.341 21.519 1.00 73.56 117 SER A N 1
ATOM 827 C CA . SER A 1 117 ? -10.214 9.152 22.698 1.00 73.56 117 SER A CA 1
ATOM 828 C C . SER A 1 117 ? -11.301 10.202 22.417 1.00 73.56 117 SER A C 1
ATOM 830 O O . SER A 1 117 ? -11.973 10.641 23.348 1.00 73.56 117 SER A O 1
ATOM 832 N N . ALA A 1 118 ? -11.514 10.567 21.147 1.00 70.88 118 ALA A N 1
ATOM 833 C CA . ALA A 1 118 ? -12.610 11.420 20.685 1.00 70.88 118 ALA A CA 1
ATOM 834 C C . ALA A 1 118 ? -13.913 10.646 20.369 1.00 70.88 118 ALA A C 1
ATOM 836 O O . ALA A 1 118 ? -14.935 11.268 20.085 1.00 70.88 118 ALA A O 1
ATOM 837 N N . GLY A 1 119 ? -13.906 9.308 20.460 1.00 57.75 119 GLY A N 1
ATOM 838 C CA . GLY A 1 119 ? -15.112 8.471 20.425 1.00 57.75 119 GLY A CA 1
ATOM 839 C C . GLY A 1 119 ? -15.575 7.995 19.042 1.00 57.75 119 GLY A C 1
ATOM 840 O O . GLY A 1 119 ? -16.738 7.628 18.900 1.00 57.75 119 GLY A O 1
ATOM 841 N N . THR A 1 120 ? -14.706 7.990 18.025 1.00 56.62 120 THR A N 1
ATOM 842 C CA . THR A 1 120 ? -15.074 7.644 16.634 1.00 56.62 120 THR A CA 1
ATOM 843 C C . THR A 1 120 ? -14.814 6.190 16.222 1.00 56.62 120 THR A C 1
ATOM 845 O O . THR A 1 120 ? -15.242 5.792 15.139 1.00 56.62 120 THR A O 1
ATOM 848 N N . VAL A 1 121 ? -14.144 5.379 17.051 1.00 54.69 121 VAL A N 1
ATOM 849 C CA . VAL A 1 121 ? -13.804 3.981 16.721 1.00 54.69 121 VAL A CA 1
ATOM 850 C C . VAL A 1 121 ? -14.172 3.034 17.864 1.00 54.69 121 VAL A C 1
ATOM 852 O O . VAL A 1 121 ? -13.735 3.203 19.003 1.00 54.69 121 VAL A O 1
ATOM 855 N N . ASP A 1 122 ? -14.951 2.013 17.508 1.00 50.66 122 ASP A N 1
ATOM 856 C CA . ASP A 1 122 ? -15.455 0.931 18.361 1.00 50.66 122 ASP A CA 1
ATOM 857 C C . ASP A 1 122 ? -14.367 0.144 19.144 1.00 50.66 122 ASP A C 1
ATOM 859 O O . ASP A 1 122 ? -13.161 0.286 18.892 1.00 50.66 122 ASP A O 1
ATOM 863 N N . PRO A 1 123 ? -14.768 -0.693 20.129 1.00 49.47 123 PRO A N 1
ATOM 864 C CA . PRO A 1 123 ? -13.860 -1.568 20.879 1.00 49.47 123 PRO A CA 1
ATOM 865 C C . PRO A 1 123 ? -12.993 -2.495 19.998 1.00 49.47 123 PRO A C 1
ATOM 867 O O . PRO A 1 123 ? -13.316 -2.732 18.830 1.00 49.47 123 PRO A O 1
ATOM 870 N N . PRO A 1 124 ? -11.871 -3.007 20.550 1.00 50.41 124 PRO A N 1
ATOM 871 C CA . PRO A 1 124 ? -10.935 -3.854 19.814 1.00 50.41 124 PRO A CA 1
ATOM 872 C C . PRO A 1 124 ? -11.600 -5.120 19.268 1.00 50.41 124 PRO A C 1
ATOM 874 O O . PRO A 1 124 ? -12.580 -5.621 19.813 1.00 50.41 124 PRO A O 1
ATOM 877 N N . VAL A 1 125 ? -11.020 -5.647 18.191 1.00 56.28 125 VAL A N 1
ATOM 878 C CA . VAL A 1 125 ? -11.372 -6.960 17.644 1.00 56.28 125 VAL A CA 1
ATOM 879 C C . VAL A 1 125 ? -11.061 -8.052 18.670 1.00 56.28 125 VAL A C 1
ATOM 881 O O . VAL A 1 125 ? -9.930 -8.149 19.144 1.00 56.28 125 VAL A O 1
ATOM 884 N N . ASP A 1 126 ? -12.065 -8.856 19.023 1.00 48.88 126 ASP A N 1
ATOM 885 C CA . ASP A 1 126 ? -11.895 -9.982 19.943 1.00 48.88 126 ASP A CA 1
ATOM 886 C C . ASP A 1 126 ? -10.965 -11.041 19.328 1.00 48.88 126 ASP A C 1
ATOM 888 O O . ASP A 1 126 ? -11.269 -11.628 18.289 1.00 48.88 126 ASP A O 1
ATOM 892 N N . ASP A 1 127 ? -9.877 -11.363 20.031 1.00 49.50 127 ASP A N 1
ATOM 893 C CA . ASP A 1 127 ? -8.884 -12.400 19.675 1.00 49.50 127 ASP A CA 1
ATOM 894 C C . ASP A 1 127 ? -9.470 -13.841 19.695 1.00 49.50 127 ASP A C 1
ATOM 896 O O . ASP A 1 127 ? -8.813 -14.837 19.397 1.00 49.50 127 ASP A O 1
ATOM 900 N N . ALA A 1 128 ? -10.752 -13.975 20.045 1.00 42.06 128 ALA A N 1
ATOM 901 C CA . ALA A 1 128 ? -11.427 -15.233 20.353 1.00 42.06 128 ALA A CA 1
ATOM 902 C C . ALA A 1 128 ? -11.843 -16.090 19.135 1.00 42.06 128 ALA A C 1
ATOM 904 O O . ALA A 1 128 ? -12.446 -17.147 19.324 1.00 42.06 128 ALA A O 1
ATOM 905 N N . THR A 1 129 ? -11.552 -15.680 17.893 1.00 42.25 129 THR A N 1
ATOM 906 C CA . THR A 1 129 ? -11.942 -16.427 16.672 1.00 42.25 129 THR A CA 1
ATOM 907 C C . THR A 1 129 ? -10.776 -17.054 15.901 1.00 42.25 129 THR A C 1
ATOM 909 O O . THR A 1 129 ? -10.992 -17.706 14.877 1.00 42.25 129 THR A O 1
ATOM 912 N N . ALA A 1 130 ? -9.546 -16.984 16.424 1.00 44.69 130 ALA A N 1
ATOM 913 C CA . ALA A 1 130 ? -8.357 -17.624 15.854 1.00 44.69 130 ALA A CA 1
ATOM 914 C C . ALA A 1 130 ? -8.320 -19.167 16.033 1.00 44.69 130 ALA A C 1
ATOM 916 O O . ALA A 1 130 ? -7.313 -19.746 16.431 1.00 44.69 130 ALA A O 1
ATOM 917 N N . THR A 1 131 ? -9.412 -19.881 15.736 1.00 42.53 131 THR A N 1
ATOM 918 C CA . THR A 1 131 ? -9.457 -21.358 15.685 1.00 42.53 131 THR A CA 1
ATOM 919 C C . THR A 1 131 ? -10.338 -21.818 14.522 1.00 42.53 131 THR A C 1
ATOM 921 O O . THR A 1 131 ? -11.505 -22.161 14.684 1.00 42.53 131 THR A O 1
ATOM 924 N N . GLY A 1 132 ? -9.774 -21.807 13.312 1.00 40.75 132 GLY A N 1
ATOM 925 C CA . GLY A 1 132 ? -10.518 -22.180 12.100 1.00 40.75 132 GLY A CA 1
ATOM 926 C C . GLY A 1 132 ? -9.724 -22.171 10.793 1.00 40.75 132 GLY A C 1
ATOM 927 O O . GLY A 1 132 ? -10.319 -22.216 9.717 1.00 40.75 132 GLY A O 1
ATOM 928 N N . GLY A 1 133 ? -8.390 -22.107 10.848 1.00 35.84 133 GLY A N 1
ATOM 929 C CA . GLY A 1 133 ? -7.557 -22.161 9.649 1.00 35.84 133 GLY A CA 1
ATOM 930 C C . GLY A 1 133 ? -7.625 -23.539 8.992 1.00 35.84 133 GLY A C 1
ATOM 931 O O . GLY A 1 133 ? -6.950 -24.464 9.440 1.00 35.84 133 GLY A O 1
ATOM 932 N N . ARG A 1 134 ? -8.406 -23.678 7.911 1.00 38.50 134 ARG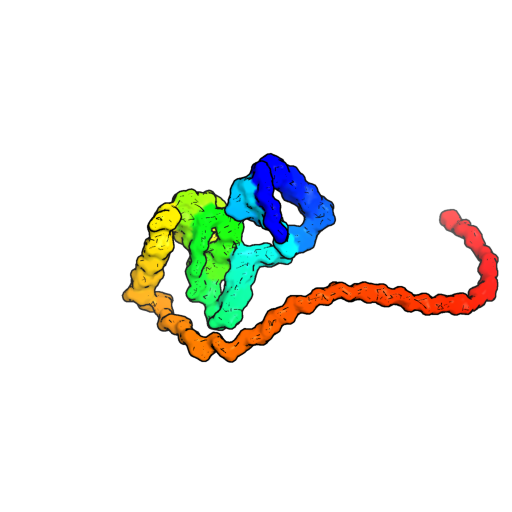 A N 1
ATOM 933 C CA . ARG A 1 134 ? -8.256 -24.822 6.998 1.00 38.50 134 ARG A CA 1
ATOM 934 C C . ARG A 1 134 ? -6.810 -24.855 6.478 1.00 38.50 134 ARG A C 1
ATOM 936 O O . ARG A 1 134 ? -6.255 -23.785 6.215 1.00 38.50 134 ARG A O 1
ATOM 943 N N . PRO A 1 135 ? -6.195 -26.042 6.328 1.00 34.38 135 PRO A N 1
ATOM 944 C CA . PRO A 1 135 ? -4.854 -26.139 5.768 1.00 34.38 135 PRO A CA 1
ATOM 945 C C . PRO A 1 135 ? -4.843 -25.558 4.353 1.00 34.38 135 PRO A C 1
ATOM 947 O O . PRO A 1 135 ? -5.739 -25.841 3.562 1.00 34.38 135 PRO A O 1
ATOM 950 N N . VAL A 1 136 ? -3.822 -24.756 4.049 1.00 47.94 136 VAL A N 1
ATOM 951 C CA . VAL A 1 136 ? -3.567 -24.268 2.691 1.00 47.94 136 VAL A CA 1
ATOM 952 C C . VAL A 1 136 ? -3.036 -25.420 1.841 1.00 47.94 136 VAL A C 1
ATOM 954 O O . VAL A 1 136 ? -1.880 -25.829 1.953 1.00 47.94 136 VAL A O 1
ATOM 957 N N . ASP A 1 137 ? -3.902 -25.966 0.999 1.00 38.12 137 ASP A N 1
ATOM 958 C CA . ASP A 1 137 ? -3.594 -27.010 0.037 1.00 38.12 137 ASP A CA 1
ATOM 959 C C . ASP A 1 137 ? -2.837 -26.429 -1.163 1.00 38.12 137 ASP A C 1
ATOM 961 O O . ASP A 1 137 ? -3.386 -26.176 -2.232 1.00 38.12 137 ASP A O 1
ATOM 965 N N . ASN A 1 138 ? -1.522 -26.261 -0.997 1.00 45.84 138 ASN A N 1
ATOM 966 C CA . ASN A 1 138 ? -0.596 -25.990 -2.099 1.00 45.84 138 ASN A CA 1
ATOM 967 C C . ASN A 1 138 ? -0.409 -27.253 -2.971 1.00 45.84 138 ASN A C 1
ATOM 969 O O . ASN A 1 138 ? 0.663 -27.860 -3.008 1.00 45.84 138 ASN A O 1
ATOM 973 N N . ALA A 1 139 ? -1.493 -27.696 -3.610 1.00 37.84 139 ALA A N 1
ATOM 974 C CA . ALA A 1 139 ? -1.539 -28.883 -4.448 1.00 37.84 139 ALA A CA 1
ATOM 975 C C . ALA A 1 139 ? -1.134 -28.544 -5.890 1.00 37.84 139 ALA A C 1
ATOM 977 O O . ALA A 1 139 ? -1.834 -27.845 -6.622 1.00 37.84 139 ALA A O 1
ATOM 978 N N . THR A 1 140 ? 0.010 -29.080 -6.308 1.00 45.44 140 THR A N 1
ATOM 979 C CA . THR A 1 140 ? 0.603 -28.882 -7.633 1.00 45.44 140 THR A CA 1
ATOM 980 C C . THR A 1 140 ? -0.308 -29.399 -8.753 1.00 45.44 140 THR A C 1
ATOM 982 O O . THR A 1 140 ? -0.428 -30.607 -8.963 1.00 45.44 140 THR A O 1
ATOM 985 N N . ALA A 1 141 ? -0.913 -28.498 -9.529 1.00 35.97 141 ALA A N 1
ATOM 986 C CA . ALA A 1 141 ? -1.773 -28.852 -10.660 1.00 35.97 141 ALA A CA 1
ATOM 987 C C . ALA A 1 141 ? -0.973 -29.215 -11.933 1.00 35.97 141 ALA A C 1
ATOM 989 O O . ALA A 1 141 ? -1.099 -28.569 -12.974 1.00 35.97 141 ALA A O 1
ATOM 990 N N . THR A 1 142 ? -0.176 -30.288 -11.884 1.00 40.94 142 THR A N 1
ATOM 991 C CA . THR A 1 142 ? 0.457 -30.881 -13.081 1.00 40.94 142 THR A CA 1
ATOM 992 C C . THR A 1 142 ? -0.574 -31.704 -13.870 1.00 40.94 142 THR A C 1
ATOM 994 O O . THR A 1 142 ? -0.532 -32.932 -13.916 1.00 40.94 142 THR A O 1
ATOM 997 N N . GLY A 1 143 ? -1.550 -31.016 -14.468 1.00 32.00 143 GLY A N 1
ATOM 998 C CA . GLY A 1 143 ? -2.674 -31.605 -15.202 1.00 32.00 143 GLY A CA 1
ATOM 999 C C . GLY A 1 143 ? -2.392 -31.807 -16.691 1.00 32.00 143 GLY A C 1
ATOM 1000 O O . GLY A 1 143 ? -2.925 -31.079 -17.528 1.00 32.00 143 GLY A O 1
ATOM 1001 N N . GLY A 1 144 ? -1.571 -32.801 -17.038 1.00 32.97 144 GLY A N 1
ATOM 1002 C CA . GLY A 1 144 ? -1.368 -33.208 -18.432 1.00 32.97 144 GLY A CA 1
ATOM 1003 C C . GLY A 1 144 ? -2.670 -33.705 -19.075 1.00 32.97 144 GLY A C 1
ATOM 1004 O O . GLY A 1 144 ? -3.339 -34.591 -18.546 1.00 32.97 144 GLY A O 1
ATOM 1005 N N . ARG A 1 145 ? -3.036 -33.143 -20.229 1.00 32.81 145 ARG A N 1
ATOM 1006 C CA . ARG A 1 145 ? -4.265 -33.490 -20.957 1.00 32.81 145 ARG A CA 1
ATOM 1007 C C . ARG A 1 145 ? -4.099 -34.858 -21.652 1.00 32.81 145 ARG A C 1
ATOM 1009 O O . ARG A 1 145 ? -3.153 -35.001 -22.427 1.00 32.81 145 ARG A O 1
ATOM 1016 N N . PRO A 1 146 ? -4.981 -35.855 -21.436 1.00 35.22 146 PRO A N 1
ATOM 1017 C CA . PRO A 1 146 ? -4.846 -37.158 -22.083 1.00 35.22 146 PRO A CA 1
ATOM 1018 C C . PRO A 1 146 ? -5.180 -37.070 -23.577 1.00 35.22 146 PRO A C 1
ATOM 1020 O O . PRO A 1 146 ? -6.231 -36.560 -23.971 1.00 35.22 146 PRO A O 1
ATOM 1023 N N . VAL A 1 147 ? -4.287 -37.603 -24.411 1.00 39.72 147 VAL A N 1
ATOM 1024 C CA . VAL A 1 147 ? -4.510 -37.804 -25.848 1.00 39.72 147 VAL A CA 1
ATOM 1025 C C . VAL A 1 14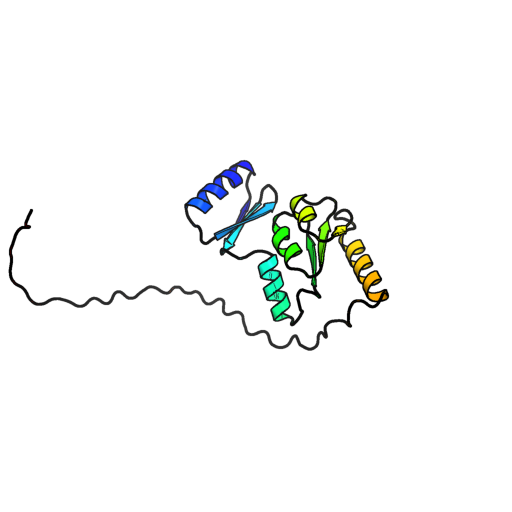7 ? -5.113 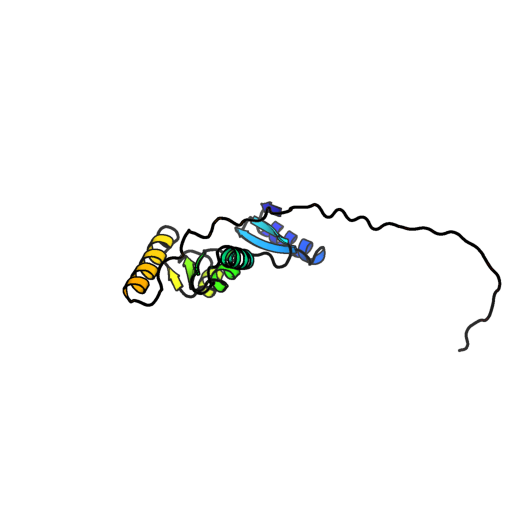-39.187 -26.089 1.00 39.72 147 VAL A C 1
ATOM 1027 O O . VAL A 1 147 ? -4.400 -40.175 -26.240 1.00 39.72 147 VAL A O 1
ATOM 1030 N N . ASN A 1 148 ? -6.443 -39.269 -26.140 1.00 36.91 148 ASN A N 1
ATOM 1031 C CA . ASN A 1 148 ? -7.116 -40.501 -26.552 1.00 36.91 148 ASN A CA 1
ATOM 1032 C C . ASN A 1 148 ? -7.076 -40.630 -28.079 1.00 36.91 148 ASN A C 1
ATOM 1034 O O . ASN A 1 148 ? -7.787 -39.922 -28.792 1.00 36.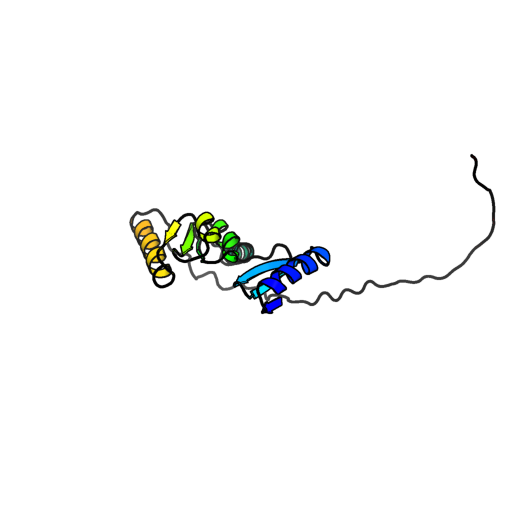91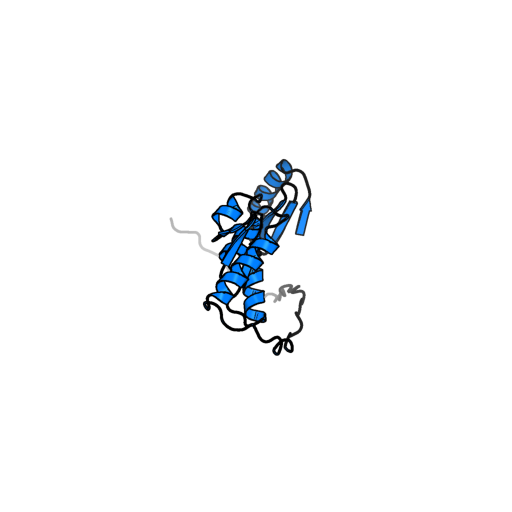 148 ASN A O 1
ATOM 1038 N N . GLY A 1 149 ? -6.249 -41.550 -28.574 1.00 33.22 149 GLY A N 1
ATOM 1039 C CA . GLY A 1 149 ? -6.302 -42.002 -29.961 1.00 33.22 149 GLY A CA 1
ATOM 1040 C C . GLY A 1 149 ? -7.421 -43.025 -30.176 1.00 33.22 149 GLY A C 1
ATOM 1041 O O . GLY A 1 149 ? -7.659 -43.880 -29.327 1.00 33.22 149 GLY A O 1
ATOM 1042 N N . ALA A 1 150 ? -8.064 -42.969 -31.341 1.00 37.31 150 ALA A N 1
ATOM 1043 C CA . ALA A 1 150 ? -8.906 -44.038 -31.870 1.00 37.31 150 ALA A CA 1
ATOM 1044 C C . ALA A 1 150 ? -8.636 -44.174 -33.375 1.00 37.31 150 ALA A C 1
ATOM 1046 O O . ALA A 1 150 ? -8.545 -43.177 -34.093 1.00 37.31 150 ALA A O 1
ATOM 1047 N N . THR A 1 151 ? -8.447 -45.404 -33.846 1.00 35.75 151 THR A N 1
ATOM 1048 C CA . THR A 1 151 ? -7.961 -45.713 -35.197 1.00 35.75 151 THR A CA 1
ATOM 1049 C C . THR A 1 151 ? -9.074 -46.024 -36.198 1.00 35.75 151 THR A C 1
ATOM 1051 O O . THR A 1 151 ? -9.994 -46.771 -35.890 1.00 35.75 151 THR A O 1
ATOM 1054 N N . ALA A 1 152 ? -8.899 -45.489 -37.411 1.00 35.38 152 ALA A N 1
ATOM 1055 C CA . ALA A 1 152 ? -9.346 -45.948 -38.736 1.00 35.38 152 ALA A CA 1
ATOM 1056 C C . ALA A 1 152 ? -10.580 -46.871 -38.901 1.00 35.38 152 ALA A C 1
ATOM 1058 O O . ALA A 1 152 ? -10.583 -48.022 -38.474 1.00 35.38 152 ALA A O 1
ATOM 1059 N N . SER A 1 153 ? -11.499 -46.468 -39.791 1.00 36.62 153 SER A N 1
ATOM 1060 C CA . SER A 1 153 ? -11.782 -47.209 -41.047 1.00 36.62 153 SER A CA 1
ATOM 1061 C C . SER A 1 153 ? -12.771 -46.460 -41.968 1.00 36.62 153 SER A C 1
ATOM 1063 O O . SER A 1 153 ? -13.675 -45.788 -41.485 1.00 36.62 153 SER A O 1
ATOM 1065 N N . GLY A 1 154 ? -12.608 -46.599 -43.296 1.00 33.66 154 GLY A N 1
ATOM 1066 C CA . GLY A 1 154 ? -13.619 -46.223 -44.309 1.00 33.66 154 GLY A CA 1
ATOM 1067 C C . GLY A 1 154 ? -13.275 -45.054 -45.256 1.00 33.66 154 GLY A C 1
ATOM 1068 O O . GLY A 1 154 ? -13.482 -43.896 -44.916 1.00 33.66 154 GLY A O 1
ATOM 1069 N N . GLY A 1 155 ? -12.830 -45.363 -46.483 1.00 33.84 155 GLY A N 1
ATOM 1070 C CA . GLY A 1 155 ? -13.013 -44.507 -47.681 1.00 33.84 155 GLY A CA 1
ATOM 1071 C C . GLY A 1 155 ? -14.078 -45.122 -48.614 1.00 33.84 155 GLY A C 1
ATOM 1072 O O . GLY A 1 155 ? -14.727 -46.073 -48.170 1.00 33.84 155 GLY A O 1
ATOM 1073 N N . PRO A 1 156 ? -14.251 -44.709 -49.898 1.00 45.72 156 PRO A N 1
ATOM 1074 C CA . PRO A 1 156 ? -13.624 -43.622 -50.684 1.00 45.72 156 PRO A CA 1
ATOM 1075 C C . PRO A 1 156 ? -14.568 -42.373 -50.756 1.00 45.72 156 PRO A C 1
ATOM 1077 O O . PRO A 1 156 ? -15.302 -42.173 -49.798 1.00 45.72 156 PRO A O 1
ATOM 1080 N N . ALA A 1 157 ? -14.636 -41.440 -51.731 1.00 46.69 157 ALA A N 1
ATOM 1081 C CA . ALA A 1 157 ? -14.075 -41.254 -53.089 1.00 46.69 157 ALA A CA 1
ATOM 1082 C C . ALA A 1 157 ? -14.003 -39.739 -53.480 1.00 46.69 157 ALA A C 1
ATOM 1084 O O . ALA A 1 157 ? -14.468 -38.907 -52.699 1.00 46.69 157 ALA A O 1
ATOM 1085 N N . PRO A 1 158 ? -13.434 -39.334 -54.646 1.00 54.34 158 PRO A N 1
ATOM 1086 C CA . PRO A 1 158 ? -13.091 -37.927 -54.912 1.00 54.34 158 PRO A CA 1
ATOM 1087 C C . PRO A 1 158 ? -14.062 -37.133 -55.817 1.00 54.34 158 PRO A C 1
ATOM 1089 O O . PRO A 1 158 ? -14.642 -37.671 -56.756 1.00 54.34 158 PRO A O 1
ATOM 1092 N N . GLY A 1 159 ? -14.059 -35.800 -55.644 1.00 35.09 159 GLY A N 1
ATOM 1093 C CA . GLY A 1 159 ? -14.117 -34.841 -56.764 1.00 35.09 159 GLY A CA 1
ATOM 1094 C C . GLY A 1 159 ? -15.227 -33.775 -56.768 1.00 35.09 159 GLY A C 1
ATOM 1095 O O . GLY A 1 159 ? -16.400 -34.111 -56.881 1.00 35.09 159 GLY A O 1
ATOM 1096 N N . ARG A 1 160 ? -14.835 -32.483 -56.800 1.00 44.34 160 ARG A N 1
ATOM 1097 C CA . ARG A 1 160 ? -15.180 -31.483 -57.853 1.00 44.34 160 ARG A CA 1
ATOM 1098 C C . ARG A 1 160 ? -14.445 -30.136 -57.606 1.00 44.34 160 ARG A C 1
ATOM 1100 O O . ARG A 1 160 ? -14.375 -29.722 -56.454 1.00 44.34 160 ARG A O 1
ATOM 1107 N N . PRO A 1 161 ? -13.912 -29.437 -58.634 1.00 56.75 161 PRO A N 1
ATOM 1108 C CA . PRO A 1 161 ? -13.249 -28.130 -58.470 1.00 56.75 161 PRO A CA 1
ATOM 1109 C C . PRO A 1 161 ? -14.232 -26.956 -58.247 1.00 56.75 161 PRO A C 1
ATOM 1111 O O . PRO A 1 161 ? -15.427 -27.101 -58.532 1.00 56.75 161 PRO A O 1
ATOM 1114 N N . PRO A 1 162 ? -13.749 -25.790 -57.761 1.00 56.19 162 PRO A N 1
ATOM 1115 C CA . PRO A 1 162 ? -14.593 -24.652 -57.390 1.00 56.19 162 PRO A CA 1
ATOM 1116 C C . PRO A 1 162 ? -15.258 -23.960 -58.588 1.00 56.19 162 PRO A C 1
ATOM 1118 O O . PRO A 1 162 ? -14.781 -24.014 -59.724 1.00 56.19 162 PRO A O 1
ATOM 1121 N N . ARG A 1 163 ? -16.360 -23.254 -58.309 1.00 56.25 163 ARG A N 1
ATOM 1122 C CA . ARG A 1 163 ? -16.939 -22.259 -59.219 1.00 56.25 163 ARG A CA 1
ATOM 1123 C C . ARG A 1 163 ? -16.423 -20.866 -58.842 1.00 56.25 163 ARG A C 1
ATOM 1125 O O . ARG A 1 163 ? -16.246 -20.599 -57.661 1.00 56.25 163 ARG A O 1
ATOM 1132 N N . ARG A 1 164 ? -16.182 -20.088 -59.903 1.00 65.56 164 ARG A N 1
ATOM 1133 C CA . ARG A 1 164 ? -15.679 -18.703 -59.991 1.00 65.56 164 ARG A CA 1
ATOM 1134 C C . ARG A 1 164 ? -16.013 -17.796 -58.811 1.00 65.56 164 ARG A C 1
ATOM 1136 O O . ARG A 1 164 ? -17.214 -17.752 -58.474 1.00 65.56 164 ARG A O 1
#